Protein AF-A0A9D7NU84-F1 (afdb_monomer_lite)

Secondary structure (DSSP, 8-state):
-PPPPPPPP---HHHHHHHHHHHHHHHHTTT-HHHHHHHHHHHHHTTSS-HHHHHHHHHHTT-S--

pLDDT: mean 85.77, std 11.14, range [44.59, 95.12]

Foldseek 3Di:
DDDDDDDDPDDPPLVVVLVVLVVVLVVCPPVDLVVNLVSLVVCPVVVSADPVRSVVSCVVRVSPDD

Structure (mmCIF, N/CA/C/O backbone):
data_AF-A0A9D7NU84-F1
#
_entry.id   AF-A0A9D7NU84-F1
#
loop_
_atom_site.group_PDB
_atom_site.id
_atom_site.type_symbol
_atom_site.label_atom_id
_atom_site.label_alt_id
_atom_site.label_comp_id
_atom_site.label_asym_id
_atom_site.label_entity_id
_atom_site.label_seq_id
_atom_site.pdbx_PDB_ins_code
_atom_site.Cartn_x
_atom_site.Cartn_y
_atom_site.Cartn_z
_atom_site.occupancy
_atom_site.B_iso_or_equiv
_atom_site.auth_seq_id
_atom_site.auth_comp_id
_atom_site.auth_asym_id
_atom_site.auth_atom_id
_atom_site.pdbx_PDB_model_num
ATOM 1 N N . MET A 1 1 ? 41.655 -7.360 -30.676 1.00 56.19 1 MET A N 1
ATOM 2 C CA . MET A 1 1 ? 40.226 -7.639 -30.425 1.00 56.19 1 MET A CA 1
ATOM 3 C C . MET A 1 1 ? 39.813 -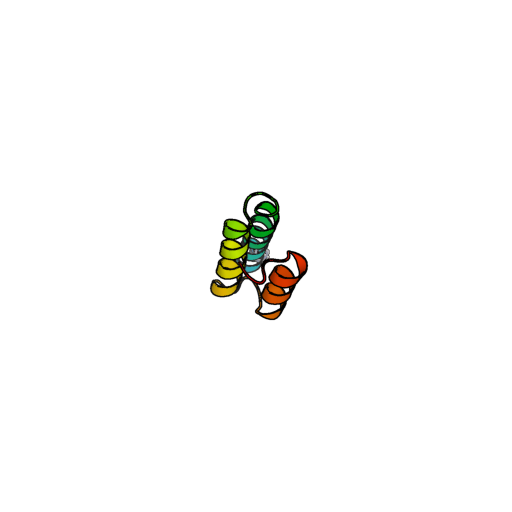6.822 -29.216 1.00 56.19 1 MET A C 1
ATOM 5 O O . MET A 1 1 ? 40.257 -7.121 -28.118 1.00 56.19 1 MET A O 1
ATOM 9 N N . THR A 1 2 ? 39.087 -5.727 -29.419 1.00 59.22 2 THR A N 1
ATOM 10 C CA . THR A 1 2 ? 38.543 -4.907 -28.331 1.00 59.22 2 THR A CA 1
ATOM 11 C C . THR A 1 2 ? 37.300 -5.601 -27.787 1.00 59.22 2 THR A C 1
ATOM 13 O O . THR A 1 2 ? 36.361 -5.864 -28.535 1.00 59.22 2 THR A O 1
ATOM 16 N N . ALA A 1 3 ? 37.318 -5.959 -26.502 1.00 67.62 3 ALA A N 1
ATOM 17 C CA . ALA A 1 3 ? 36.156 -6.520 -25.829 1.00 67.62 3 ALA A CA 1
ATOM 18 C C . ALA A 1 3 ? 35.011 -5.496 -25.865 1.00 67.62 3 ALA A C 1
ATOM 20 O O . ALA A 1 3 ? 35.206 -4.337 -25.497 1.00 67.62 3 ALA A O 1
ATOM 21 N N . MET A 1 4 ? 33.832 -5.916 -26.330 1.00 70.75 4 MET A N 1
ATOM 22 C CA . MET A 1 4 ? 32.622 -5.109 -26.192 1.00 70.75 4 MET A CA 1
ATOM 23 C C . MET A 1 4 ? 32.341 -4.895 -24.697 1.00 70.75 4 MET A C 1
ATOM 25 O O . MET A 1 4 ? 32.392 -5.867 -23.938 1.00 70.75 4 MET A O 1
ATOM 29 N N . PRO A 1 5 ? 32.047 -3.660 -24.258 1.00 72.44 5 PRO A N 1
ATOM 30 C CA . PRO A 1 5 ? 31.658 -3.415 -22.879 1.00 72.44 5 PRO A CA 1
ATOM 31 C C . PRO A 1 5 ? 30.361 -4.171 -22.574 1.00 72.44 5 PRO A C 1
ATOM 33 O O . PRO A 1 5 ? 29.425 -4.168 -23.377 1.00 72.44 5 PRO A O 1
ATOM 36 N N . ALA A 1 6 ? 30.322 -4.834 -21.417 1.00 73.44 6 ALA A N 1
ATOM 37 C CA . ALA A 1 6 ? 29.113 -5.491 -20.940 1.00 73.44 6 ALA A CA 1
ATOM 38 C C . ALA A 1 6 ? 27.980 -4.454 -20.801 1.00 73.44 6 ALA A C 1
ATOM 40 O O . ALA A 1 6 ? 28.251 -3.317 -20.399 1.00 73.44 6 ALA A O 1
ATOM 41 N N . PRO A 1 7 ? 26.726 -4.811 -21.133 1.00 72.56 7 PRO A N 1
ATOM 42 C CA . PRO A 1 7 ? 25.602 -3.900 -20.979 1.00 72.56 7 PRO A CA 1
ATOM 43 C C . PRO A 1 7 ? 25.495 -3.443 -19.521 1.00 72.56 7 PRO A C 1
ATOM 45 O O . PRO A 1 7 ? 25.642 -4.244 -18.594 1.00 72.56 7 PRO A O 1
ATOM 48 N N . ALA A 1 8 ? 25.257 -2.145 -19.324 1.00 71.62 8 ALA A N 1
ATOM 49 C CA . ALA A 1 8 ? 25.062 -1.589 -17.994 1.00 71.62 8 ALA A CA 1
ATOM 50 C C . ALA A 1 8 ? 23.858 -2.273 -17.320 1.00 71.62 8 ALA A C 1
ATOM 52 O O . ALA A 1 8 ? 22.839 -2.489 -17.985 1.00 71.62 8 ALA A O 1
ATOM 53 N N . PRO A 1 9 ? 23.942 -2.610 -16.021 1.00 69.88 9 PRO A N 1
ATOM 54 C CA . PRO A 1 9 ? 22.816 -3.194 -15.312 1.00 69.88 9 PRO A CA 1
ATOM 55 C C . PRO A 1 9 ? 21.639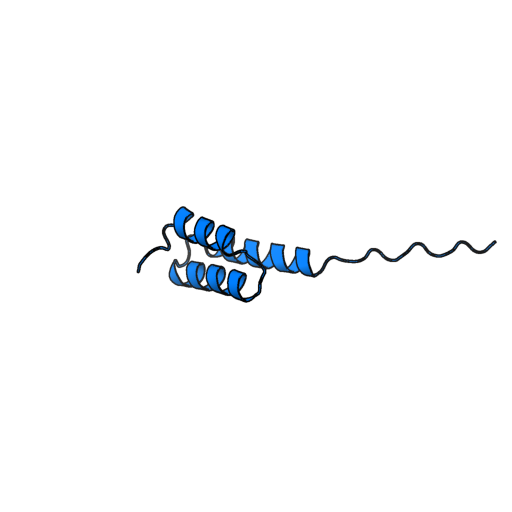 -2.215 -15.350 1.00 69.88 9 PRO A C 1
ATOM 57 O O . PRO A 1 9 ? 21.732 -1.085 -14.869 1.00 69.88 9 PRO A O 1
ATOM 60 N N . THR A 1 10 ? 20.530 -2.641 -15.948 1.00 77.69 10 THR A N 1
ATOM 61 C CA . THR A 1 10 ? 19.294 -1.861 -15.983 1.00 77.69 10 THR A CA 1
ATOM 62 C C . THR A 1 10 ? 18.668 -1.887 -14.597 1.00 77.69 10 THR A C 1
ATOM 64 O O . THR A 1 10 ? 18.239 -2.939 -14.123 1.00 77.69 10 THR A O 1
ATOM 67 N N . TYR A 1 11 ? 18.643 -0.735 -13.931 1.00 80.81 11 TYR A N 1
ATOM 68 C CA . TYR A 1 11 ? 18.001 -0.599 -12.631 1.00 80.81 11 TYR A CA 1
ATOM 69 C C . TYR A 1 11 ? 16.482 -0.564 -12.814 1.00 80.81 11 TYR A C 1
ATOM 71 O O . TYR A 1 11 ? 15.954 0.321 -13.487 1.00 80.81 11 TYR A O 1
ATOM 79 N N . ASP A 1 12 ? 15.777 -1.517 -12.206 1.00 88.94 12 ASP A N 1
ATOM 80 C CA . ASP A 1 12 ? 14.316 -1.541 -12.220 1.00 88.94 12 ASP A CA 1
ATOM 81 C C . ASP A 1 12 ? 13.760 -0.523 -11.214 1.00 88.94 12 ASP A C 1
ATOM 83 O O . ASP A 1 12 ? 13.523 -0.809 -10.034 1.00 88.94 12 ASP A O 1
ATOM 87 N N . LEU A 1 13 ? 13.592 0.706 -11.700 1.00 89.06 13 LEU A N 1
ATOM 88 C CA . LEU A 1 13 ? 13.042 1.816 -10.928 1.00 89.06 13 LEU A CA 1
ATOM 89 C C . LEU A 1 13 ? 11.591 1.568 -10.505 1.00 89.06 13 LEU A C 1
ATOM 91 O O . LEU A 1 13 ? 11.206 1.998 -9.418 1.00 89.06 13 LEU A O 1
ATOM 95 N N . ALA A 1 14 ? 10.799 0.865 -11.317 1.00 88.88 14 ALA A N 1
ATOM 96 C CA . ALA A 1 14 ? 9.396 0.601 -11.017 1.00 88.88 14 ALA A CA 1
ATOM 97 C C . ALA A 1 14 ? 9.270 -0.359 -9.827 1.00 88.88 14 ALA A C 1
ATOM 99 O O . ALA A 1 14 ? 8.569 -0.059 -8.856 1.00 88.88 14 ALA A O 1
ATOM 100 N N . SER A 1 15 ? 10.024 -1.462 -9.839 1.00 88.69 15 SER A N 1
ATOM 101 C CA . SER A 1 15 ? 10.069 -2.393 -8.705 1.00 88.69 15 SER A CA 1
ATOM 102 C C . SER A 1 15 ? 10.643 -1.745 -7.451 1.00 88.69 15 SER A C 1
ATOM 104 O O . SER A 1 15 ? 10.169 -2.006 -6.341 1.00 88.69 15 SER A O 1
ATOM 106 N N . PHE A 1 16 ? 11.651 -0.879 -7.595 1.00 92.12 16 PHE A N 1
ATOM 107 C CA . PHE A 1 16 ? 12.188 -0.130 -6.464 1.00 92.12 16 PHE A CA 1
ATOM 108 C C . PHE A 1 16 ? 11.134 0.804 -5.853 1.00 92.12 16 PHE A C 1
ATOM 110 O O . PHE A 1 16 ? 10.882 0.725 -4.650 1.00 92.12 16 PHE A O 1
ATOM 117 N N . ALA A 1 17 ? 10.469 1.625 -6.671 1.00 93.00 17 ALA A N 1
ATOM 118 C CA . ALA A 1 17 ? 9.418 2.537 -6.221 1.00 93.00 17 ALA A CA 1
ATOM 119 C C . ALA A 1 17 ? 8.282 1.782 -5.519 1.00 93.00 17 ALA A C 1
ATOM 121 O O . ALA A 1 17 ? 7.905 2.136 -4.399 1.00 93.00 17 ALA A O 1
ATOM 122 N N . ARG A 1 18 ? 7.826 0.667 -6.106 1.00 93.25 18 ARG A N 1
ATOM 123 C CA . ARG A 1 18 ? 6.814 -0.202 -5.497 1.00 93.25 18 ARG A CA 1
ATOM 124 C C . ARG A 1 18 ? 7.226 -0.664 -4.100 1.00 93.25 18 ARG A C 1
ATOM 126 O O . ARG A 1 18 ? 6.449 -0.551 -3.156 1.00 93.25 18 ARG A O 1
ATOM 133 N N . ARG A 1 19 ? 8.463 -1.146 -3.927 1.00 94.19 19 ARG A N 1
ATOM 134 C CA . ARG A 1 19 ? 8.967 -1.596 -2.615 1.00 94.19 19 ARG A CA 1
ATOM 135 C C . ARG A 1 19 ? 8.955 -0.481 -1.572 1.00 94.19 19 ARG A C 1
ATOM 137 O O . ARG A 1 19 ? 8.604 -0.748 -0.423 1.00 94.19 19 ARG A O 1
ATOM 144 N N . ILE A 1 20 ? 9.324 0.739 -1.960 1.00 95.12 20 ILE A N 1
ATOM 145 C CA . ILE A 1 20 ? 9.317 1.904 -1.066 1.00 95.12 20 ILE A CA 1
ATOM 146 C C . ILE A 1 20 ? 7.889 2.258 -0.641 1.00 95.12 20 ILE A C 1
ATOM 148 O O . ILE A 1 20 ? 7.638 2.424 0.552 1.00 95.12 20 ILE A O 1
ATOM 152 N N . VAL A 1 21 ? 6.944 2.297 -1.584 1.00 93.69 21 VAL A N 1
ATOM 153 C CA . VAL A 1 21 ? 5.530 2.588 -1.299 1.00 93.69 21 VAL A CA 1
ATOM 154 C C . VAL A 1 21 ? 4.942 1.555 -0.336 1.00 93.69 21 VAL A C 1
ATOM 156 O O . VAL A 1 21 ? 4.406 1.922 0.710 1.00 93.69 21 VAL A O 1
ATOM 159 N N . ILE A 1 22 ? 5.125 0.259 -0.613 1.00 92.31 22 ILE A N 1
ATOM 160 C CA . ILE A 1 22 ? 4.627 -0.822 0.254 1.00 92.31 22 ILE A CA 1
ATOM 161 C C . ILE A 1 22 ? 5.259 -0.765 1.654 1.00 92.31 22 ILE A C 1
ATOM 163 O O . ILE A 1 22 ? 4.583 -1.019 2.654 1.00 92.31 22 ILE A O 1
ATOM 167 N N . ALA A 1 23 ? 6.544 -0.415 1.762 1.00 92.88 23 ALA A N 1
ATOM 168 C CA . ALA A 1 23 ? 7.190 -0.216 3.059 1.00 92.88 23 ALA A CA 1
ATOM 169 C C . ALA A 1 23 ? 6.583 0.971 3.828 1.00 92.88 23 ALA A C 1
ATOM 171 O O . ALA A 1 23 ? 6.343 0.862 5.031 1.00 92.88 23 ALA A O 1
ATOM 172 N N . GLY A 1 24 ? 6.283 2.074 3.135 1.00 91.94 24 GLY A N 1
ATOM 173 C CA . GLY A 1 24 ? 5.612 3.244 3.704 1.00 91.94 24 GLY A CA 1
ATOM 174 C C . GLY A 1 24 ? 4.219 2.922 4.247 1.00 91.94 24 GLY A C 1
ATOM 175 O O . GLY A 1 24 ? 3.905 3.301 5.375 1.00 91.94 24 GLY A O 1
ATOM 176 N N . VAL A 1 25 ? 3.426 2.150 3.497 1.00 91.88 25 VAL A N 1
ATOM 177 C CA . VAL A 1 25 ? 2.117 1.642 3.940 1.00 91.88 25 VAL A CA 1
ATOM 178 C C . VAL A 1 25 ? 2.268 0.832 5.233 1.00 91.88 25 VAL A C 1
ATOM 180 O O . VAL A 1 25 ? 1.624 1.128 6.234 1.00 91.88 25 VAL A O 1
ATOM 183 N N . LYS A 1 26 ? 3.187 -0.143 5.269 1.00 90.69 26 LYS A N 1
ATOM 184 C CA . LYS A 1 26 ? 3.416 -0.974 6.466 1.00 90.69 26 LYS A CA 1
ATOM 185 C C . LYS A 1 26 ? 3.877 -0.161 7.680 1.00 90.69 26 LYS A C 1
ATOM 187 O O . LYS A 1 26 ? 3.488 -0.478 8.798 1.00 90.69 26 LYS A O 1
ATOM 192 N N . ASN A 1 27 ? 4.676 0.885 7.470 1.00 91.25 27 ASN A N 1
ATOM 193 C CA . ASN A 1 27 ? 5.161 1.777 8.530 1.00 91.25 27 ASN A CA 1
ATOM 194 C C . ASN A 1 27 ? 4.076 2.723 9.084 1.00 91.25 27 ASN A C 1
ATOM 196 O O . ASN A 1 27 ? 4.254 3.301 10.157 1.00 91.25 27 ASN A O 1
ATOM 200 N N . ALA A 1 28 ? 2.974 2.916 8.357 1.00 89.81 28 ALA A N 1
ATOM 201 C CA . ALA A 1 28 ? 1.819 3.682 8.825 1.00 89.81 28 ALA A CA 1
ATOM 202 C C . ALA A 1 28 ? 0.979 2.904 9.850 1.00 89.81 28 ALA A C 1
ATOM 204 O O . ALA A 1 28 ? 0.233 3.493 10.632 1.00 89.81 28 ALA A O 1
ATOM 205 N N . ARG A 1 29 ? 1.110 1.572 9.861 1.00 87.38 29 ARG A N 1
ATOM 206 C CA . ARG A 1 29 ? 0.323 0.693 10.721 1.00 87.38 29 ARG A CA 1
ATOM 207 C C . ARG A 1 29 ? 0.571 0.991 12.198 1.00 87.38 29 ARG A C 1
ATOM 209 O O . ARG A 1 29 ? 1.716 1.035 12.644 1.00 87.38 29 ARG A O 1
ATOM 216 N N . GLY A 1 30 ? -0.516 1.160 12.951 1.00 83.06 30 GLY A N 1
ATOM 217 C CA . GLY A 1 30 ? -0.476 1.460 14.385 1.00 83.06 30 GLY A CA 1
ATOM 218 C C . GLY A 1 30 ? -0.145 2.916 14.725 1.00 83.06 30 GLY A C 1
ATOM 219 O O . GLY A 1 30 ? 0.003 3.226 15.903 1.00 83.06 30 GLY A O 1
ATOM 220 N N . LYS A 1 31 ? -0.021 3.804 13.727 1.00 87.44 31 LYS A N 1
ATOM 221 C CA . LYS A 1 31 ? 0.145 5.251 13.943 1.00 87.44 31 LYS A CA 1
ATOM 222 C C . LYS A 1 31 ? -1.166 6.004 13.760 1.00 87.44 31 LYS A C 1
ATOM 224 O O . LYS A 1 31 ? -1.536 6.796 14.618 1.00 87.44 31 LYS A O 1
ATOM 229 N N . SER A 1 32 ? -1.849 5.756 12.647 1.00 87.25 32 SER A N 1
ATOM 230 C CA . SER A 1 32 ? -3.133 6.368 12.316 1.00 87.25 32 SER A CA 1
ATOM 231 C C . SER A 1 32 ? -3.830 5.529 11.253 1.00 87.25 32 SER A C 1
ATOM 233 O O . SER A 1 32 ? -3.251 5.260 10.199 1.00 87.25 32 SER A O 1
ATOM 235 N N . ASP A 1 33 ? -5.071 5.128 11.520 1.00 89.12 33 ASP A N 1
ATOM 236 C CA . ASP A 1 33 ? -5.865 4.343 10.571 1.00 89.12 33 ASP A CA 1
ATOM 237 C C . ASP A 1 33 ? -6.260 5.184 9.351 1.00 89.12 33 ASP A C 1
ATOM 239 O O . ASP A 1 33 ? -6.257 4.681 8.227 1.00 89.12 33 ASP A O 1
ATOM 243 N N . THR A 1 34 ? -6.484 6.489 9.542 1.00 89.38 34 THR A N 1
ATOM 244 C CA . THR A 1 34 ? -6.700 7.447 8.448 1.00 89.38 34 THR A CA 1
ATOM 245 C C . THR A 1 34 ? -5.478 7.519 7.535 1.00 89.38 34 THR A C 1
ATOM 247 O O . THR A 1 34 ? -5.599 7.333 6.328 1.00 89.38 34 THR A O 1
ATOM 250 N N . GLU A 1 35 ? -4.285 7.708 8.104 1.00 89.94 35 GLU A N 1
ATOM 251 C CA . GLU A 1 35 ? -3.032 7.806 7.339 1.00 89.94 35 GLU A CA 1
ATOM 252 C C . GLU A 1 35 ? -2.692 6.479 6.640 1.00 89.94 35 GLU A C 1
ATOM 254 O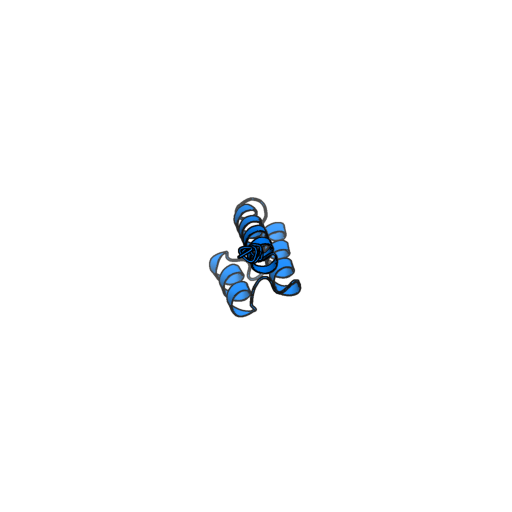 O . GLU A 1 35 ? -2.161 6.455 5.527 1.00 89.94 35 GLU A O 1
ATOM 259 N N . LEU A 1 36 ? -3.000 5.350 7.285 1.00 91.38 36 LEU A N 1
ATOM 260 C CA . LEU A 1 36 ? -2.837 4.025 6.701 1.00 91.38 36 LEU A CA 1
ATOM 261 C C . LEU A 1 36 ? -3.775 3.834 5.502 1.00 91.38 36 LEU A C 1
ATOM 263 O O . LEU A 1 36 ? -3.315 3.408 4.442 1.00 91.38 36 LEU A O 1
ATOM 267 N N . LYS A 1 37 ? -5.056 4.197 5.641 1.00 90.75 37 LYS A N 1
ATOM 268 C CA . LYS A 1 37 ? -6.053 4.130 4.564 1.00 90.75 37 LYS A CA 1
ATOM 269 C C . LYS A 1 37 ? -5.668 5.023 3.388 1.00 90.75 37 LYS A C 1
ATOM 271 O O . LYS A 1 37 ? -5.656 4.550 2.256 1.00 90.75 37 LYS A O 1
ATOM 276 N N . GLU A 1 38 ? -5.273 6.268 3.647 1.00 91.50 38 GLU A N 1
ATOM 277 C CA . GLU A 1 38 ? -4.795 7.197 2.614 1.00 91.50 38 GLU A CA 1
ATOM 278 C C . GLU A 1 38 ? -3.605 6.624 1.839 1.00 91.50 38 GLU A C 1
ATOM 280 O O . GLU A 1 38 ? -3.590 6.650 0.611 1.00 91.50 38 GLU A O 1
ATOM 285 N N . ARG A 1 39 ? -2.623 6.038 2.533 1.00 93.62 39 ARG A N 1
ATOM 286 C CA . ARG A 1 39 ? -1.452 5.432 1.881 1.00 93.62 39 ARG A CA 1
ATOM 287 C C . ARG A 1 39 ? -1.797 4.207 1.044 1.00 93.62 39 ARG A C 1
ATOM 289 O O . ARG A 1 39 ? -1.199 4.028 -0.015 1.00 93.62 39 ARG A O 1
ATOM 296 N N . VAL A 1 40 ? -2.722 3.368 1.509 1.00 93.44 40 VAL A N 1
ATOM 297 C CA . VAL A 1 40 ? -3.209 2.212 0.740 1.00 9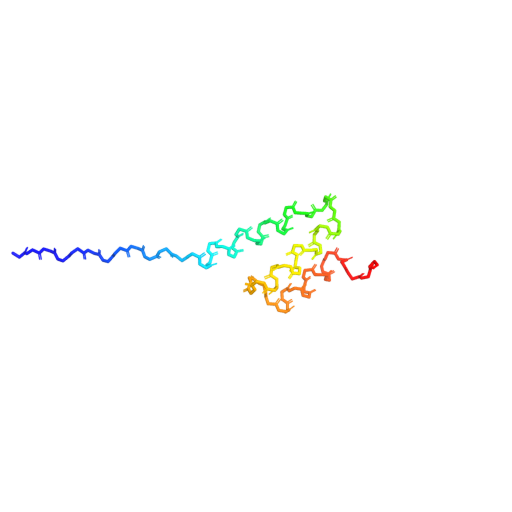3.44 40 VAL A CA 1
ATOM 298 C C . VAL A 1 40 ? -3.910 2.688 -0.535 1.00 93.44 40 VAL A C 1
ATOM 300 O O . VAL A 1 40 ? -3.572 2.224 -1.623 1.00 93.44 40 VAL A O 1
ATOM 303 N N . MET A 1 41 ? -4.808 3.671 -0.427 1.00 92.25 41 MET A N 1
ATOM 304 C CA . MET A 1 41 ? -5.516 4.230 -1.584 1.00 92.25 41 MET A CA 1
ATOM 305 C C . MET A 1 41 ? -4.564 4.917 -2.568 1.00 92.25 41 MET A C 1
ATOM 307 O O . MET A 1 41 ? -4.656 4.686 -3.770 1.00 92.25 41 MET A O 1
ATOM 311 N N . LEU A 1 42 ? -3.583 5.677 -2.075 1.00 93.88 42 LEU A N 1
ATOM 312 C CA . LEU A 1 42 ? -2.575 6.314 -2.922 1.00 93.88 42 LEU A CA 1
ATOM 313 C C . LEU A 1 42 ? -1.705 5.283 -3.660 1.00 93.88 42 LEU A C 1
ATOM 315 O O . LEU A 1 42 ? -1.388 5.462 -4.836 1.00 93.88 42 LEU A O 1
ATOM 319 N N . ALA A 1 43 ? -1.324 4.189 -2.990 1.00 94.25 43 ALA A N 1
ATOM 320 C CA . ALA A 1 43 ? -0.561 3.108 -3.611 1.00 94.25 43 ALA A CA 1
ATOM 321 C C . ALA A 1 43 ? -1.334 2.450 -4.764 1.00 94.25 43 ALA A C 1
ATOM 323 O O . ALA A 1 43 ? -0.734 2.135 -5.795 1.00 94.25 43 ALA A O 1
ATOM 324 N N . ARG A 1 44 ? -2.652 2.290 -4.603 1.00 94.94 44 ARG A N 1
ATOM 325 C CA . ARG A 1 44 ? -3.568 1.810 -5.643 1.00 94.94 44 ARG A CA 1
ATOM 326 C C . ARG A 1 44 ? -3.660 2.787 -6.814 1.00 94.94 44 ARG A C 1
ATOM 328 O O . ARG A 1 44 ? -3.422 2.398 -7.952 1.00 94.94 44 ARG A O 1
ATOM 335 N N . GLU A 1 45 ? -3.957 4.058 -6.545 1.00 94.56 45 GLU A N 1
ATOM 336 C CA . GLU A 1 45 ? -4.107 5.096 -7.578 1.00 94.56 45 GLU A CA 1
ATOM 337 C C . GLU A 1 45 ? -2.836 5.285 -8.415 1.00 94.56 45 GLU A C 1
ATOM 339 O O . GLU A 1 45 ? -2.908 5.536 -9.616 1.00 94.56 45 GLU A O 1
ATOM 344 N N . CYS A 1 46 ? -1.664 5.108 -7.801 1.00 93.31 46 CYS A N 1
ATOM 345 C CA . CYS A 1 46 ? -0.374 5.174 -8.487 1.00 93.31 46 CYS A CA 1
ATOM 346 C C . CYS A 1 46 ? 0.029 3.865 -9.197 1.00 93.31 46 CYS A C 1
ATOM 348 O O . CYS A 1 46 ? 1.125 3.792 -9.751 1.00 93.31 46 CYS A O 1
ATOM 350 N N . GLY A 1 47 ? -0.806 2.820 -9.168 1.00 93.62 47 GLY A N 1
ATOM 351 C CA . GLY A 1 47 ? -0.532 1.532 -9.817 1.00 93.62 47 GLY A CA 1
ATOM 352 C C . GLY A 1 47 ? 0.548 0.684 -9.135 1.00 93.62 47 GLY A C 1
ATOM 353 O O . GLY A 1 47 ? 1.071 -0.254 -9.735 1.00 93.62 47 GLY A O 1
ATOM 354 N N . PHE A 1 48 ? 0.906 0.991 -7.885 1.00 94.25 48 PHE A N 1
ATOM 355 C CA . PHE A 1 48 ? 1.861 0.197 -7.101 1.00 94.25 48 PHE A CA 1
ATOM 356 C C . PHE A 1 48 ? 1.199 -0.954 -6.337 1.00 94.25 48 PHE A C 1
ATOM 358 O O . PHE A 1 48 ? 1.903 -1.809 -5.789 1.00 94.25 48 PHE A O 1
ATOM 365 N N . MET A 1 49 ? -0.130 -0.988 -6.314 1.00 93.50 49 MET A N 1
ATOM 366 C CA . MET A 1 49 ? -0.945 -2.005 -5.665 1.00 93.50 49 MET A CA 1
ATOM 367 C C . MET A 1 49 ? -2.139 -2.336 -6.565 1.00 93.50 49 MET A C 1
ATOM 369 O O . MET A 1 49 ? -2.735 -1.421 -7.135 1.00 93.50 49 MET A O 1
ATOM 373 N N . THR A 1 50 ? -2.471 -3.619 -6.722 1.00 93.69 50 THR A N 1
ATOM 374 C CA . THR A 1 50 ? -3.686 -4.013 -7.459 1.00 93.69 50 THR A CA 1
ATOM 375 C C . THR A 1 50 ? -4.937 -3.778 -6.615 1.00 93.69 50 THR A C 1
ATOM 377 O O . THR A 1 50 ? -4.852 -3.554 -5.402 1.00 93.69 50 THR A O 1
ATOM 380 N N . ASP A 1 51 ? -6.109 -3.848 -7.244 1.00 92.31 51 ASP A N 1
ATOM 381 C CA . ASP A 1 51 ? -7.386 -3.807 -6.527 1.00 92.31 51 ASP A CA 1
ATOM 382 C C . ASP A 1 51 ? -7.475 -4.952 -5.503 1.00 92.31 51 ASP A C 1
ATOM 384 O O . ASP A 1 51 ? -7.781 -4.703 -4.341 1.00 92.31 51 ASP A O 1
ATOM 388 N N . GLU A 1 52 ? -7.075 -6.174 -5.876 1.00 93.25 52 GLU A N 1
ATOM 389 C CA . GLU A 1 52 ? -7.096 -7.332 -4.966 1.00 93.25 52 GLU A CA 1
ATOM 390 C C . GLU A 1 52 ? -6.118 -7.171 -3.792 1.00 93.25 52 GLU A C 1
ATOM 392 O O . GLU A 1 52 ? -6.438 -7.509 -2.652 1.00 93.25 52 GLU A O 1
ATOM 397 N N . GL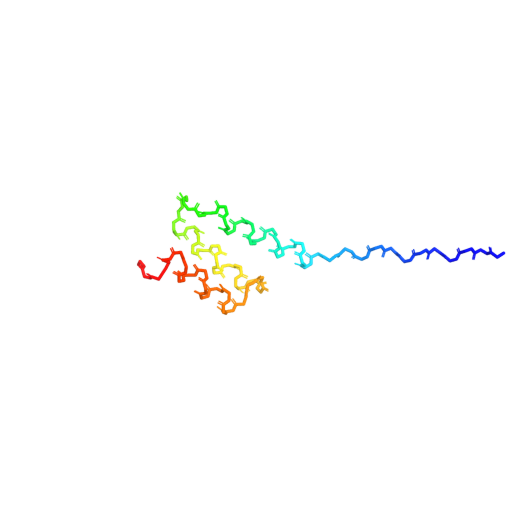U A 1 53 ? -4.918 -6.635 -4.042 1.00 91.06 53 GLU A N 1
ATOM 398 C CA . GLU A 1 53 ? -3.958 -6.335 -2.975 1.00 91.06 53 GLU A CA 1
ATOM 399 C C . GLU A 1 53 ? -4.505 -5.255 -2.034 1.00 91.06 53 GLU A C 1
ATOM 401 O O . GLU A 1 53 ? -4.356 -5.354 -0.815 1.00 91.06 53 GLU A O 1
ATOM 406 N N . THR A 1 54 ? -5.167 -4.243 -2.593 1.00 92.00 54 THR A N 1
ATOM 407 C CA . THR A 1 54 ? -5.787 -3.157 -1.830 1.00 92.00 54 THR A CA 1
ATOM 408 C C . THR A 1 54 ? -6.901 -3.688 -0.932 1.00 92.00 54 THR A C 1
ATOM 410 O O . THR A 1 54 ? -6.903 -3.414 0.270 1.00 92.00 54 THR A O 1
ATOM 413 N N . GLU A 1 55 ? -7.805 -4.499 -1.481 1.00 90.88 55 GLU A N 1
ATOM 414 C CA . GLU A 1 55 ? -8.878 -5.163 -0.737 1.00 90.88 55 GLU A CA 1
ATOM 415 C C . GLU A 1 55 ? -8.324 -6.051 0.379 1.00 90.88 55 GLU A C 1
ATOM 417 O O . GLU A 1 55 ? -8.795 -5.981 1.518 1.00 90.88 55 GLU A O 1
ATOM 422 N N . PHE A 1 56 ? -7.269 -6.821 0.091 1.00 90.56 56 PHE A N 1
ATOM 423 C CA . PHE A 1 56 ? -6.587 -7.632 1.095 1.00 90.56 56 PHE A CA 1
ATOM 424 C C . PHE A 1 56 ? -6.070 -6.777 2.257 1.00 90.56 56 PHE A C 1
ATOM 426 O O . PHE A 1 56 ? -6.296 -7.124 3.415 1.00 90.56 56 PHE A O 1
ATOM 433 N N . TYR A 1 57 ? -5.398 -5.655 1.980 1.00 88.25 57 TYR A N 1
ATOM 434 C CA . TYR A 1 57 ? -4.871 -4.785 3.033 1.00 88.25 57 TYR A CA 1
ATOM 435 C C . TYR A 1 57 ? -5.974 -4.089 3.834 1.00 88.25 57 TYR A C 1
ATOM 437 O O . TYR A 1 57 ? -5.861 -3.999 5.058 1.00 88.25 57 TYR A O 1
ATOM 445 N N . ILE A 1 58 ? -7.049 -3.648 3.178 1.00 88.00 58 ILE A N 1
ATOM 446 C CA . ILE A 1 58 ? -8.206 -3.041 3.848 1.00 88.00 58 ILE A CA 1
ATOM 447 C C . ILE A 1 58 ? -8.867 -4.048 4.795 1.00 88.00 58 ILE A C 1
ATOM 449 O O . ILE A 1 58 ? -9.104 -3.721 5.958 1.00 88.00 58 ILE A O 1
ATOM 453 N N . ALA A 1 59 ? -9.105 -5.280 4.336 1.00 88.50 59 ALA A N 1
ATOM 454 C CA . ALA A 1 59 ? -9.718 -6.330 5.145 1.00 88.50 59 ALA A CA 1
ATOM 455 C C . ALA A 1 59 ? -8.795 -6.805 6.279 1.00 88.50 59 ALA A C 1
ATOM 457 O O . ALA A 1 59 ? -9.211 -6.879 7.434 1.00 88.50 59 ALA A O 1
ATOM 458 N N . ALA A 1 60 ? -7.522 -7.084 5.978 1.00 87.44 60 ALA A N 1
ATOM 459 C CA . ALA A 1 60 ? -6.557 -7.601 6.949 1.00 87.44 60 ALA A CA 1
ATOM 460 C C . ALA A 1 60 ? -6.243 -6.610 8.079 1.00 87.44 60 ALA A C 1
ATOM 462 O O . ALA A 1 60 ? -5.818 -7.023 9.162 1.00 87.44 60 ALA A O 1
ATOM 463 N N . TRP A 1 61 ? -6.406 -5.309 7.829 1.00 88.06 61 TRP A N 1
ATOM 464 C CA . TRP A 1 61 ? -6.145 -4.254 8.809 1.00 88.06 61 TRP A CA 1
ATOM 465 C C . TRP A 1 61 ? -7.407 -3.574 9.338 1.00 88.06 61 TRP A C 1
ATOM 467 O O . TRP A 1 61 ? -7.278 -2.626 10.103 1.00 88.06 61 TRP A O 1
ATOM 477 N N . GLY A 1 62 ? -8.598 -4.074 8.992 1.00 84.31 62 GLY A N 1
ATOM 478 C CA . GLY A 1 62 ? -9.859 -3.560 9.531 1.00 84.31 62 GLY A CA 1
ATOM 479 C C . GLY A 1 62 ? -10.147 -2.109 9.143 1.00 84.31 62 GLY A C 1
ATOM 480 O O . GLY A 1 62 ? -10.737 -1.379 9.926 1.00 84.31 62 GLY A O 1
ATOM 481 N N . LEU A 1 63 ? -9.724 -1.683 7.948 1.00 80.38 63 LEU A N 1
ATOM 482 C CA . LEU A 1 63 ? -9.931 -0.317 7.435 1.00 80.38 63 LEU A CA 1
ATOM 483 C C . LEU A 1 63 ? -11.308 -0.122 6.774 1.00 80.38 63 LEU A C 1
ATOM 485 O O . LEU A 1 63 ? -11.595 0.949 6.224 1.00 80.38 63 LEU A O 1
ATOM 489 N N . ALA A 1 64 ? -12.129 -1.174 6.771 1.00 66.31 64 ALA A N 1
ATOM 490 C CA . ALA A 1 64 ? -13.500 -1.138 6.295 1.00 66.31 64 ALA A 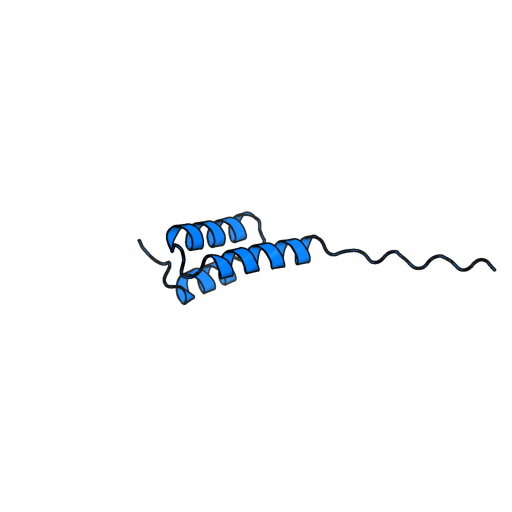CA 1
ATOM 491 C C . ALA A 1 64 ? -14.372 -0.398 7.323 1.00 66.31 64 ALA A C 1
ATOM 493 O O . ALA A 1 64 ? -14.508 -0.853 8.451 1.00 66.31 64 ALA A O 1
ATOM 494 N N . GLU A 1 65 ? -14.940 0.727 6.884 1.00 52.59 65 GLU A N 1
ATOM 495 C CA . GLU A 1 65 ? -15.863 1.610 7.614 1.00 52.59 65 GLU A CA 1
ATOM 496 C C . GLU A 1 65 ? -15.307 2.312 8.872 1.00 52.59 65 GLU A C 1
ATOM 498 O O . GLU A 1 65 ? -15.245 1.766 9.970 1.00 52.59 65 GLU A O 1
ATOM 503 N N . ALA A 1 66 ? -14.984 3.597 8.681 1.00 44.59 66 ALA A N 1
ATOM 504 C CA . ALA A 1 66 ? -15.164 4.664 9.663 1.00 44.59 66 ALA A CA 1
ATOM 505 C C . ALA A 1 66 ? -16.052 5.729 9.010 1.00 44.59 66 ALA A C 1
ATOM 507 O O . ALA A 1 66 ? -15.880 5.923 7.778 1.00 44.59 66 ALA A O 1
#

Radius of gyration: 17.69 Å; chains: 1; bounding box: 56×15×45 Å

Sequence (66 aa):
MTAMPAPAPTYDLASFARRIVIAGVKNARGKSDTELKERVMLARECGFMTDEETEFYIAAWGLAEA